Protein AF-A0A4R3MCR6-F1 (afdb_monomer)

Structure (mmCIF, N/CA/C/O backbone):
data_AF-A0A4R3MCR6-F1
#
_entry.id   AF-A0A4R3MCR6-F1
#
loop_
_atom_site.group_PDB
_atom_site.id
_atom_site.type_symbol
_atom_site.label_atom_id
_atom_site.label_alt_id
_atom_site.label_comp_id
_atom_site.label_asym_id
_atom_site.label_entity_id
_atom_site.label_seq_id
_atom_site.pdbx_PDB_ins_code
_atom_site.Cartn_x
_atom_site.Cartn_y
_atom_site.Cartn_z
_atom_site.occupancy
_atom_site.B_iso_or_equiv
_atom_site.auth_seq_id
_atom_site.auth_comp_id
_atom_site.auth_asym_id
_atom_site.auth_atom_id
_atom_site.pdbx_PDB_model_num
ATOM 1 N N . MET A 1 1 ? -8.344 11.449 0.925 1.00 84.00 1 MET A N 1
ATOM 2 C CA . MET A 1 1 ? -8.715 11.100 2.313 1.00 84.00 1 MET A CA 1
ATOM 3 C C . MET A 1 1 ? -7.541 11.397 3.240 1.00 84.00 1 MET A C 1
ATOM 5 O O . MET A 1 1 ? -6.432 11.518 2.722 1.00 84.00 1 MET A O 1
ATOM 9 N N . PRO A 1 2 ? -7.751 11.550 4.557 1.00 93.88 2 PRO A N 1
ATOM 10 C CA . PRO A 1 2 ? -6.648 11.625 5.514 1.00 93.88 2 PRO A CA 1
ATOM 11 C C . PRO A 1 2 ? -5.951 10.265 5.683 1.00 93.88 2 PRO A C 1
ATOM 13 O O . PRO A 1 2 ? -6.540 9.224 5.404 1.00 93.88 2 PRO A O 1
ATOM 16 N N . LEU A 1 3 ? -4.703 10.288 6.154 1.00 94.81 3 LEU A N 1
ATOM 17 C CA . LEU A 1 3 ? -4.005 9.103 6.649 1.00 94.81 3 LEU A CA 1
ATOM 18 C C . LEU A 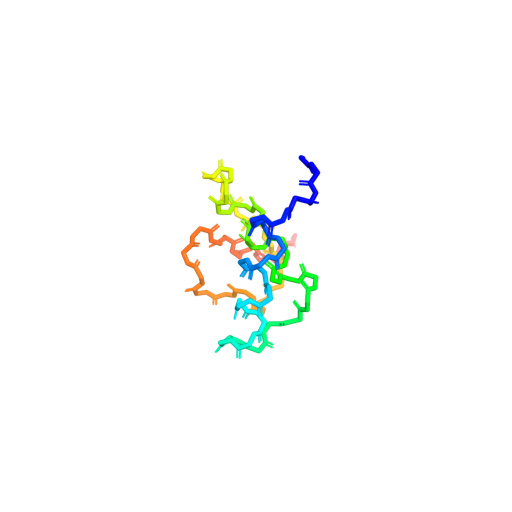1 3 ? -4.484 8.832 8.078 1.00 94.81 3 LEU A C 1
ATOM 20 O O . LEU A 1 3 ? -4.082 9.536 9.004 1.00 94.81 3 LEU A O 1
ATOM 24 N N . ASP A 1 4 ? -5.365 7.853 8.240 1.00 96.88 4 ASP A N 1
ATOM 25 C CA . ASP A 1 4 ? -5.822 7.393 9.550 1.00 96.88 4 ASP A CA 1
ATOM 26 C C . ASP A 1 4 ? -4.975 6.220 10.075 1.00 96.88 4 ASP A C 1
ATOM 28 O O . ASP A 1 4 ? -4.026 5.757 9.434 1.00 96.88 4 ASP A O 1
ATOM 32 N N . THR A 1 5 ? -5.297 5.767 11.287 1.00 97.88 5 THR A N 1
ATOM 33 C CA . THR A 1 5 ? -4.572 4.694 11.974 1.00 97.88 5 THR A CA 1
ATOM 34 C C . THR A 1 5 ? -4.618 3.370 11.211 1.00 97.88 5 THR A C 1
ATOM 36 O O . THR A 1 5 ? -3.598 2.688 11.144 1.00 97.88 5 THR A O 1
ATOM 39 N N . GLU A 1 6 ? -5.752 3.020 10.603 1.00 97.19 6 GLU A N 1
ATOM 40 C CA . GLU A 1 6 ? -5.915 1.763 9.861 1.00 97.19 6 GLU A CA 1
ATOM 41 C C . GLU A 1 6 ? -5.025 1.758 8.613 1.00 97.19 6 GLU A C 1
ATOM 43 O O . GLU A 1 6 ? -4.254 0.821 8.385 1.00 97.19 6 GLU A O 1
ATOM 48 N N . ILE A 1 7 ? -5.047 2.850 7.842 1.00 96.81 7 ILE A N 1
ATOM 49 C CA . ILE A 1 7 ? -4.197 3.006 6.658 1.00 96.81 7 ILE A CA 1
ATOM 50 C C . ILE A 1 7 ? -2.714 3.017 7.059 1.00 96.81 7 ILE A C 1
ATOM 52 O O . ILE A 1 7 ? -1.891 2.407 6.374 1.00 96.81 7 ILE A O 1
ATOM 56 N N . ALA A 1 8 ? -2.354 3.672 8.168 1.00 97.69 8 ALA A N 1
ATOM 57 C CA . ALA A 1 8 ? -0.973 3.733 8.645 1.00 97.69 8 ALA A CA 1
ATOM 58 C C . ALA A 1 8 ? -0.433 2.356 9.069 1.00 97.69 8 ALA A C 1
ATOM 60 O O . ALA A 1 8 ? 0.695 2.007 8.712 1.00 97.69 8 ALA A O 1
ATOM 61 N N . LEU A 1 9 ? -1.231 1.557 9.782 1.00 97.75 9 LEU A N 1
ATOM 62 C CA . LEU A 1 9 ? -0.855 0.198 10.177 1.00 97.75 9 LEU A CA 1
ATOM 63 C C . LEU A 1 9 ? -0.733 -0.725 8.958 1.00 97.75 9 LEU A C 1
ATOM 65 O O . LEU A 1 9 ? 0.269 -1.428 8.822 1.00 97.75 9 LEU A O 1
ATOM 69 N N . ALA A 1 10 ? -1.689 -0.666 8.028 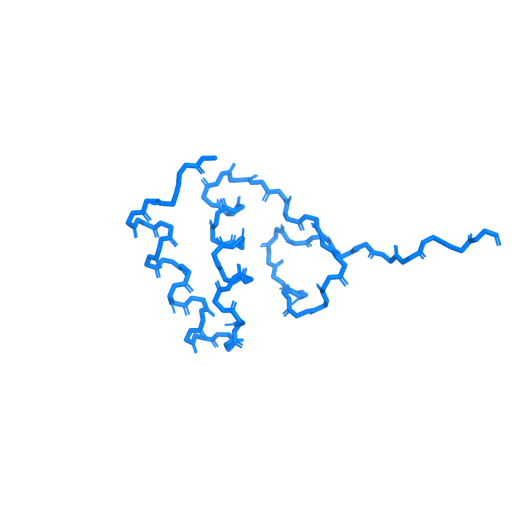1.00 94.88 10 ALA A N 1
ATOM 70 C CA . ALA A 1 10 ? -1.632 -1.434 6.786 1.00 94.88 10 ALA A CA 1
ATOM 71 C C . ALA A 1 10 ? -0.414 -1.057 5.921 1.00 94.88 1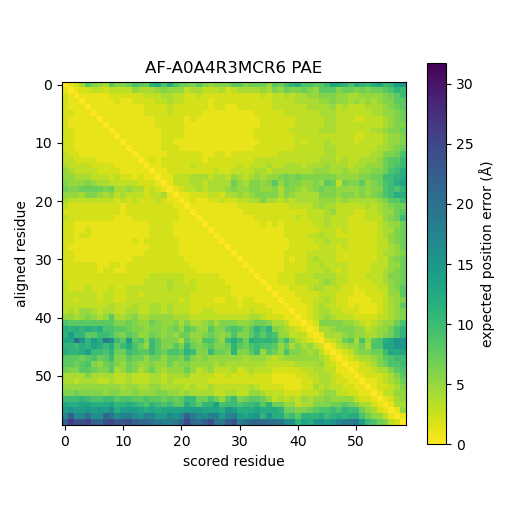0 ALA A C 1
ATOM 73 O O . ALA A 1 10 ? 0.221 -1.923 5.314 1.00 94.88 10 ALA A O 1
ATOM 74 N N . ALA A 1 11 ? -0.051 0.228 5.880 1.00 95.44 11 ALA A N 1
ATOM 75 C CA . ALA A 1 11 ? 1.150 0.693 5.198 1.00 95.44 11 ALA A CA 1
ATOM 76 C C . ALA A 1 11 ? 2.428 0.178 5.875 1.00 95.44 11 ALA A C 1
ATOM 78 O O . ALA A 1 11 ? 3.327 -0.302 5.187 1.00 95.44 11 ALA A O 1
ATOM 79 N N . ALA A 1 12 ? 2.507 0.234 7.207 1.00 96.50 12 ALA A N 1
ATOM 80 C CA . ALA A 1 12 ? 3.650 -0.279 7.960 1.00 96.50 12 ALA A CA 1
ATOM 81 C C . ALA A 1 12 ? 3.863 -1.782 7.722 1.00 96.50 12 ALA A C 1
ATOM 83 O O . ALA A 1 12 ? 4.997 -2.225 7.519 1.00 96.50 12 ALA A O 1
ATOM 84 N N . GLU A 1 13 ? 2.777 -2.551 7.663 1.00 93.62 13 GLU A N 1
ATOM 85 C CA . GLU A 1 13 ? 2.838 -3.971 7.333 1.00 93.62 13 GLU A CA 1
ATOM 86 C C . GLU A 1 13 ? 3.307 -4.195 5.889 1.00 93.62 13 GLU A C 1
ATOM 88 O O . GLU A 1 13 ? 4.240 -4.961 5.646 1.00 93.62 13 GLU A O 1
ATOM 93 N N . GLY A 1 14 ? 2.773 -3.427 4.934 1.00 89.25 14 GLY A N 1
ATOM 94 C CA . GLY A 1 14 ? 3.227 -3.452 3.542 1.00 89.25 14 GLY A CA 1
ATOM 95 C C . GLY A 1 14 ? 4.717 -3.117 3.371 1.00 89.25 14 GLY A C 1
ATOM 96 O O . GLY A 1 14 ? 5.397 -3.742 2.552 1.00 89.25 14 GLY A O 1
ATOM 97 N N . CYS A 1 15 ? 5.254 -2.179 4.160 1.00 90.81 15 CYS A N 1
ATOM 98 C CA . CYS A 1 15 ? 6.691 -1.890 4.205 1.00 90.81 15 CYS A CA 1
ATOM 99 C C . CYS A 1 15 ? 7.495 -3.100 4.680 1.00 90.81 15 CYS A C 1
ATOM 101 O O . CYS A 1 15 ? 8.527 -3.426 4.095 1.00 90.81 15 CYS A O 1
ATOM 103 N N . ARG A 1 16 ? 7.034 -3.760 5.745 1.00 89.94 16 ARG A N 1
ATOM 104 C CA . ARG A 1 16 ? 7.734 -4.880 6.376 1.00 89.94 16 ARG A CA 1
ATOM 105 C C . ARG A 1 16 ? 7.735 -6.120 5.487 1.00 89.94 16 ARG A C 1
ATOM 107 O O . ARG A 1 16 ? 8.793 -6.695 5.245 1.00 89.94 16 ARG A O 1
ATOM 114 N N . GLU A 1 17 ? 6.569 -6.516 4.988 1.00 88.31 17 GLU A N 1
ATOM 115 C CA . GLU A 1 17 ? 6.397 -7.752 4.221 1.00 88.31 17 GLU A CA 1
ATOM 116 C C . GLU A 1 17 ? 6.987 -7.655 2.812 1.00 88.31 17 GLU A C 1
ATOM 118 O O . GLU A 1 17 ? 7.563 -8.618 2.305 1.00 88.31 17 GLU A O 1
ATOM 123 N N . ARG A 1 18 ? 6.861 -6.487 2.168 1.00 80.75 18 ARG A N 1
ATOM 124 C CA . ARG A 1 18 ? 7.188 -6.316 0.742 1.00 80.75 18 ARG A CA 1
ATOM 125 C C . ARG A 1 18 ? 8.391 -5.411 0.486 1.00 80.75 18 ARG A C 1
ATOM 127 O O . ARG A 1 18 ? 8.687 -5.136 -0.672 1.00 80.75 18 ARG A O 1
ATOM 134 N N . ARG A 1 19 ? 9.068 -4.937 1.543 1.00 84.31 19 ARG A N 1
ATOM 135 C CA . ARG A 1 19 ? 10.173 -3.953 1.489 1.00 84.31 19 ARG A CA 1
ATOM 136 C C . ARG A 1 19 ? 9.849 -2.724 0.637 1.00 84.31 19 ARG A C 1
ATOM 138 O O . ARG A 1 19 ? 10.741 -2.126 0.043 1.00 84.31 19 ARG A O 1
ATOM 145 N N . LEU A 1 20 ? 8.572 -2.354 0.569 1.00 84.75 20 LEU A N 1
ATOM 146 C CA . LEU A 1 20 ? 8.156 -1.153 -0.138 1.00 84.75 20 LEU A CA 1
ATOM 147 C C . LEU A 1 20 ? 8.692 0.075 0.594 1.00 84.75 20 LEU A C 1
ATOM 149 O O . LEU A 1 20 ? 8.658 0.139 1.823 1.00 84.75 20 LEU A O 1
ATOM 153 N N . ALA A 1 21 ? 9.118 1.081 -0.167 1.00 91.00 21 ALA A N 1
ATOM 154 C CA . ALA A 1 21 ? 9.346 2.405 0.389 1.00 91.00 21 ALA A CA 1
ATOM 155 C C . ALA A 1 21 ? 8.075 2.896 1.104 1.00 91.00 21 ALA A C 1
ATOM 157 O O . ALA A 1 21 ? 6.966 2.717 0.594 1.00 91.00 21 ALA A O 1
ATOM 158 N N . THR A 1 22 ? 8.234 3.554 2.255 1.00 92.62 22 THR A N 1
ATOM 159 C CA . THR A 1 22 ? 7.110 3.969 3.112 1.00 92.62 22 THR A CA 1
ATOM 160 C C . THR A 1 22 ? 6.042 4.759 2.364 1.00 92.62 22 THR A C 1
ATOM 162 O O . THR A 1 22 ? 4.855 4.493 2.526 1.00 92.62 22 THR A O 1
ATOM 165 N N . ALA A 1 23 ? 6.448 5.672 1.479 1.00 93.12 23 ALA A N 1
ATOM 166 C CA . ALA A 1 23 ? 5.514 6.427 0.649 1.00 93.12 23 ALA A CA 1
ATOM 167 C C . ALA A 1 23 ? 4.679 5.516 -0.275 1.00 93.12 23 ALA A C 1
ATOM 169 O O . ALA A 1 23 ? 3.459 5.654 -0.335 1.00 93.12 23 ALA A O 1
ATOM 170 N N . ASN A 1 24 ? 5.308 4.538 -0.932 1.00 91.12 24 ASN A N 1
ATOM 171 C CA . ASN A 1 24 ? 4.617 3.599 -1.819 1.00 91.12 24 ASN A CA 1
ATOM 172 C C . ASN A 1 24 ? 3.652 2.699 -1.043 1.00 91.12 24 ASN A C 1
ATOM 174 O O . ASN A 1 24 ? 2.541 2.448 -1.506 1.00 91.12 24 ASN A O 1
ATOM 178 N N . ALA A 1 25 ? 4.042 2.250 0.151 1.00 93.62 25 ALA A N 1
ATOM 179 C CA . ALA A 1 25 ? 3.169 1.455 1.005 1.00 93.62 25 ALA A CA 1
ATOM 180 C C . ALA A 1 25 ? 1.943 2.253 1.479 1.00 93.62 25 ALA A C 1
ATOM 182 O O . ALA A 1 25 ? 0.830 1.733 1.417 1.00 93.62 25 ALA A O 1
ATOM 183 N N . ILE A 1 26 ? 2.121 3.525 1.863 1.00 95.50 26 ILE A N 1
ATOM 184 C CA . ILE A 1 26 ? 1.016 4.427 2.234 1.00 95.50 26 ILE A CA 1
ATOM 185 C C . ILE A 1 26 ? 0.038 4.590 1.072 1.00 95.50 26 ILE A C 1
ATOM 187 O O . ILE A 1 26 ? -1.168 4.446 1.268 1.00 95.50 26 ILE A O 1
ATOM 191 N N . VAL A 1 27 ? 0.536 4.854 -0.137 1.00 94.31 27 VAL A N 1
ATOM 192 C CA . VAL A 1 27 ? -0.308 5.042 -1.326 1.00 94.31 27 VAL A CA 1
ATOM 193 C C . VAL A 1 27 ? -1.032 3.744 -1.714 1.00 94.31 27 VAL A C 1
ATOM 195 O O . VAL A 1 27 ? -2.217 3.781 -2.045 1.00 94.31 27 VAL A O 1
ATOM 198 N N . CYS A 1 28 ? -0.377 2.585 -1.603 1.00 92.88 28 CYS A N 1
ATOM 199 C CA . CYS A 1 28 ? -1.016 1.289 -1.851 1.00 92.88 28 CYS A CA 1
ATOM 200 C C . CYS A 1 28 ? -2.114 0.978 -0.822 1.00 92.88 28 CYS A C 1
ATOM 202 O O . CYS A 1 28 ? -3.213 0.577 -1.200 1.00 92.88 28 CYS A O 1
ATOM 204 N N . ALA A 1 29 ? -1.837 1.170 0.472 1.00 94.69 29 ALA A N 1
ATOM 205 C CA . ALA A 1 29 ? -2.807 0.946 1.547 1.00 94.69 29 ALA A CA 1
ATOM 206 C C . ALA A 1 29 ? -4.013 1.887 1.417 1.00 94.69 29 ALA A C 1
ATOM 208 O O . ALA A 1 29 ? -5.158 1.455 1.504 1.00 94.69 29 ALA A O 1
ATOM 209 N N . SER A 1 30 ? -3.740 3.150 1.095 1.00 95.69 30 SER A N 1
ATOM 210 C CA . SER A 1 30 ? -4.727 4.178 0.773 1.00 95.69 30 SER A CA 1
ATOM 211 C C . SER A 1 30 ? -5.661 3.750 -0.364 1.00 95.69 30 SER A C 1
ATOM 213 O O . SER A 1 30 ? -6.881 3.758 -0.204 1.00 95.69 30 SER A O 1
ATOM 215 N N . ALA A 1 31 ? -5.108 3.340 -1.508 1.00 95.06 31 ALA A N 1
ATOM 216 C CA . ALA A 1 31 ? -5.905 2.917 -2.658 1.00 95.06 31 ALA A CA 1
ATOM 217 C C . ALA A 1 31 ? -6.785 1.702 -2.325 1.00 95.06 31 ALA A C 1
ATOM 219 O O . ALA A 1 31 ? -7.972 1.690 -2.646 1.00 95.06 31 ALA A O 1
ATOM 220 N N . ARG A 1 32 ? -6.234 0.723 -1.599 1.00 92.81 32 ARG A N 1
ATOM 221 C CA . ARG A 1 32 ? -6.961 -0.474 -1.155 1.00 92.81 32 ARG A CA 1
ATOM 222 C C . ARG A 1 32 ? -8.108 -0.158 -0.205 1.00 92.81 32 ARG A C 1
ATOM 224 O O . ARG A 1 32 ? -9.198 -0.678 -0.411 1.00 92.81 32 ARG A O 1
ATOM 231 N N . ALA A 1 33 ? -7.884 0.705 0.788 1.00 94.88 33 ALA A N 1
ATOM 232 C CA . ALA A 1 33 ? -8.919 1.119 1.736 1.00 94.88 33 ALA A CA 1
ATOM 233 C C . ALA A 1 33 ? -10.110 1.792 1.033 1.00 94.88 33 ALA A C 1
ATOM 235 O O . ALA A 1 33 ? -11.252 1.649 1.458 1.00 94.88 33 ALA A O 1
ATOM 236 N N . MET A 1 34 ? -9.849 2.475 -0.083 1.00 94.12 34 MET A N 1
ATOM 237 C CA . MET A 1 34 ? -10.873 3.126 -0.901 1.00 94.12 34 MET A CA 1
ATOM 238 C C . MET A 1 34 ? -11.470 2.223 -1.990 1.00 94.12 34 MET A C 1
ATOM 240 O O . MET A 1 34 ? -12.326 2.682 -2.743 1.00 94.12 34 MET A O 1
ATOM 244 N N . GLY A 1 35 ? -11.003 0.977 -2.134 1.00 94.00 35 GLY A N 1
ATOM 245 C CA . GLY A 1 35 ? -11.374 0.112 -3.260 1.00 94.00 35 GLY A CA 1
ATOM 246 C C . GLY A 1 35 ? -10.979 0.686 -4.629 1.00 94.00 35 GLY A C 1
ATOM 247 O O . GLY A 1 35 ? -11.609 0.380 -5.637 1.00 94.00 35 GLY A O 1
ATOM 248 N N . ALA A 1 36 ? -9.965 1.552 -4.668 1.00 94.62 36 ALA A N 1
ATOM 249 C CA . ALA A 1 36 ? -9.507 2.244 -5.864 1.00 94.62 36 ALA A CA 1
ATOM 250 C C . ALA A 1 36 ? -8.340 1.509 -6.540 1.00 94.62 36 ALA A C 1
ATOM 252 O O . ALA A 1 36 ? -7.572 0.790 -5.900 1.00 94.62 36 ALA A O 1
ATOM 253 N N . THR A 1 37 ? -8.170 1.745 -7.844 1.00 94.38 37 THR A N 1
ATOM 254 C CA . THR A 1 37 ? -6.980 1.300 -8.584 1.00 94.38 37 THR A CA 1
ATOM 255 C C . THR A 1 37 ? -5.867 2.338 -8.456 1.00 94.38 37 THR A C 1
ATOM 257 O O . THR A 1 37 ? -6.062 3.505 -8.795 1.00 94.38 37 THR A O 1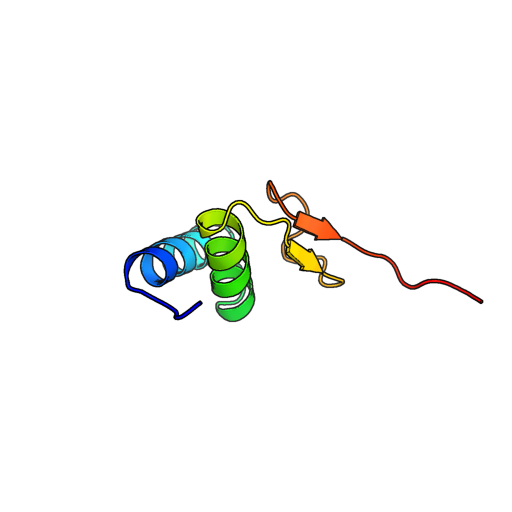
ATOM 260 N N . LEU A 1 38 ? -4.690 1.919 -7.994 1.00 92.69 38 LEU A N 1
ATOM 261 C CA . LEU A 1 38 ? -3.489 2.744 -7.972 1.00 92.69 38 LEU A CA 1
ATOM 262 C C . LEU A 1 38 ? -2.838 2.752 -9.356 1.00 92.69 38 LEU A C 1
ATOM 264 O O . LEU A 1 38 ? -2.226 1.769 -9.766 1.00 92.69 38 LEU A O 1
ATOM 268 N N . VAL A 1 39 ? -2.933 3.880 -10.052 1.00 92.69 39 VAL A N 1
ATOM 269 C CA . VAL A 1 39 ? -2.219 4.108 -11.312 1.00 92.69 39 VAL A CA 1
ATOM 270 C C . VAL A 1 39 ? -0.830 4.661 -11.010 1.00 92.69 39 VAL A C 1
ATOM 272 O O . VAL A 1 39 ? -0.698 5.657 -10.300 1.00 92.69 39 VAL A O 1
ATOM 275 N N . THR A 1 40 ? 0.213 4.030 -11.542 1.00 90.25 40 THR A N 1
ATOM 276 C CA . THR A 1 40 ? 1.600 4.427 -11.272 1.00 90.25 40 THR A CA 1
ATOM 277 C C . THR A 1 40 ? 2.511 4.161 -12.465 1.00 90.25 40 THR A C 1
ATOM 279 O O . THR A 1 40 ? 2.213 3.325 -13.308 1.00 90.25 40 THR A O 1
ATOM 282 N N . ARG A 1 41 ? 3.636 4.880 -12.539 1.00 88.31 41 ARG A N 1
ATOM 283 C CA . ARG A 1 41 ? 4.776 4.541 -13.415 1.00 88.31 41 ARG A CA 1
ATOM 284 C C . ARG A 1 41 ? 5.9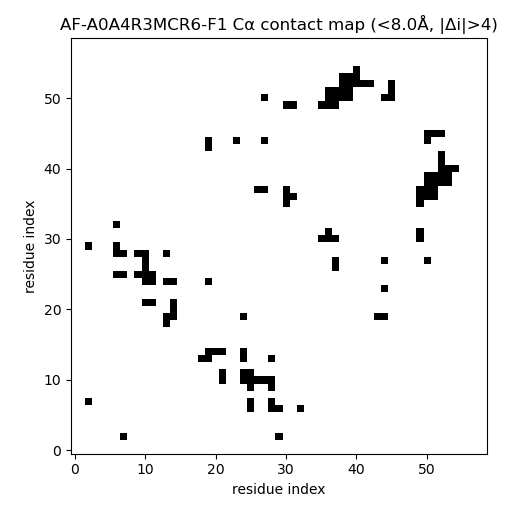15 3.862 -12.667 1.00 88.31 41 ARG A C 1
ATOM 286 O O . ARG A 1 41 ? 6.874 3.412 -13.284 1.00 88.31 41 ARG A O 1
ATOM 293 N N . ASP A 1 42 ? 5.835 3.853 -11.343 1.00 82.44 42 ASP A N 1
ATOM 294 C CA . ASP A 1 42 ? 6.803 3.174 -10.505 1.00 82.44 42 ASP A CA 1
ATOM 295 C C . ASP A 1 42 ? 6.533 1.668 -10.563 1.00 82.44 42 ASP A C 1
ATOM 297 O O . ASP A 1 42 ? 5.439 1.219 -10.221 1.00 82.44 42 ASP A O 1
ATOM 301 N N . GLY A 1 43 ? 7.530 0.900 -11.001 1.00 77.06 43 GLY A N 1
ATOM 302 C CA . GLY A 1 43 ? 7.469 -0.560 -11.044 1.00 77.06 43 GLY A CA 1
ATOM 303 C C . GLY A 1 43 ? 7.653 -1.219 -9.675 1.00 77.06 43 GLY A C 1
ATOM 304 O O . GLY A 1 43 ? 7.472 -2.422 -9.545 1.00 77.06 43 GLY A O 1
ATOM 305 N N . HIS A 1 44 ? 8.004 -0.472 -8.628 1.00 77.31 44 HIS A N 1
ATOM 306 C CA . HIS A 1 44 ? 8.191 -1.027 -7.286 1.00 77.31 44 HIS A CA 1
ATOM 307 C C . HIS A 1 44 ? 6.925 -1.669 -6.676 1.00 77.31 44 HIS A C 1
ATOM 309 O O . HIS A 1 44 ? 7.019 -2.740 -6.073 1.00 77.31 44 HIS A O 1
ATOM 315 N N . PRO A 1 45 ? 5.729 -1.062 -6.800 1.00 69.69 45 PRO A N 1
ATOM 316 C CA . PRO A 1 45 ? 4.468 -1.697 -6.416 1.00 69.69 45 PRO A CA 1
ATOM 317 C C . PRO A 1 45 ? 3.902 -2.680 -7.459 1.00 69.69 45 PRO A C 1
ATOM 319 O O . PRO A 1 45 ? 2.774 -3.137 -7.271 1.00 69.69 45 PRO A O 1
ATOM 322 N N . ASP A 1 46 ? 4.628 -3.015 -8.532 1.00 67.44 46 ASP A N 1
ATOM 323 C CA . ASP A 1 46 ? 4.136 -3.928 -9.571 1.00 67.44 46 ASP A CA 1
ATOM 324 C C . ASP A 1 46 ? 3.766 -5.318 -9.005 1.00 67.44 46 ASP A C 1
ATOM 326 O O . ASP A 1 46 ? 4.305 -5.783 -7.990 1.00 67.44 46 ASP A O 1
ATOM 330 N N . GLY A 1 47 ? 2.759 -5.953 -9.610 1.00 68.88 47 GLY A N 1
ATOM 331 C CA . GLY A 1 47 ? 2.217 -7.243 -9.163 1.00 68.88 47 GLY A CA 1
ATOM 332 C C . GLY A 1 47 ? 1.351 -7.193 -7.895 1.00 68.88 47 GLY A C 1
ATOM 333 O O . GLY A 1 47 ? 0.919 -8.237 -7.401 1.00 68.88 47 GLY A O 1
ATOM 334 N N . LEU A 1 48 ? 1.072 -6.006 -7.345 1.00 78.50 48 LEU A N 1
ATOM 335 C CA . LEU A 1 48 ? 0.089 -5.848 -6.274 1.00 78.50 48 LEU A CA 1
ATOM 336 C C . LEU A 1 48 ? -1.350 -5.852 -6.805 1.00 78.50 48 LEU A C 1
ATOM 338 O O . LEU A 1 48 ? -1.644 -5.147 -7.772 1.00 78.50 48 LEU A O 1
ATOM 342 N N . PRO A 1 49 ? -2.294 -6.536 -6.126 1.00 80.38 49 PRO A N 1
ATOM 343 C CA . PRO A 1 49 ? -3.705 -6.405 -6.459 1.00 80.38 49 PRO A CA 1
ATOM 344 C C . PRO A 1 49 ? -4.143 -4.943 -6.324 1.00 80.38 49 PRO A C 1
ATOM 346 O O . PRO A 1 49 ? -3.879 -4.300 -5.300 1.00 80.38 49 PRO A O 1
ATOM 349 N N . GLY A 1 50 ? -4.803 -4.445 -7.373 1.00 85.62 50 GLY A N 1
ATOM 350 C CA . GLY A 1 50 ? -5.282 -3.068 -7.470 1.00 85.62 50 GLY A CA 1
ATOM 351 C C . GLY A 1 50 ? -4.253 -2.055 -7.982 1.00 85.62 50 GLY A C 1
ATOM 352 O O . GLY A 1 50 ? -4.516 -0.863 -7.871 1.00 85.62 50 GLY A O 1
ATOM 353 N N . VAL A 1 51 ? -3.106 -2.480 -8.528 1.00 90.25 51 VAL A N 1
ATOM 354 C CA . VAL A 1 51 ? -2.107 -1.579 -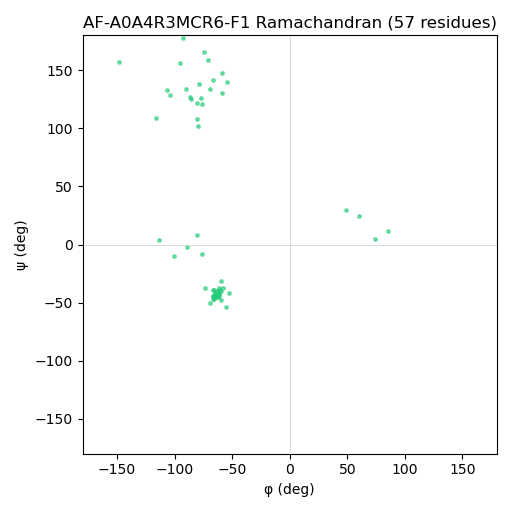9.135 1.00 90.25 51 VAL A CA 1
ATOM 355 C C . VAL A 1 51 ? -2.119 -1.702 -10.659 1.00 90.25 51 VAL A C 1
ATOM 357 O O . VAL A 1 51 ? -2.097 -2.804 -11.198 1.00 90.25 51 VAL A O 1
ATOM 360 N N . ALA A 1 52 ? -2.138 -0.560 -11.346 1.00 91.12 52 ALA A N 1
ATOM 361 C CA . ALA A 1 52 ? -2.021 -0.446 -12.794 1.00 91.12 52 ALA A CA 1
ATOM 362 C C . ALA A 1 52 ? -0.741 0.324 -13.150 1.00 91.12 52 ALA A C 1
ATOM 364 O O . ALA A 1 52 ? -0.651 1.537 -12.932 1.00 91.12 52 ALA A O 1
ATOM 365 N N . LEU A 1 53 ? 0.247 -0.386 -13.698 1.00 89.69 53 LEU A N 1
ATOM 366 C CA . LEU A 1 53 ? 1.484 0.209 -14.194 1.00 89.69 53 LEU A CA 1
ATOM 367 C C . LEU A 1 53 ? 1.250 0.790 -15.594 1.00 89.69 53 LEU A C 1
ATOM 369 O O . LEU A 1 53 ? 0.859 0.067 -16.510 1.00 89.69 53 LEU A O 1
ATOM 373 N N . ILE A 1 54 ? 1.495 2.087 -15.771 1.00 90.50 54 ILE A N 1
ATOM 374 C CA . ILE A 1 54 ? 1.402 2.747 -17.077 1.00 90.50 54 ILE A CA 1
ATOM 375 C C . ILE A 1 54 ? 2.799 3.010 -17.642 1.00 90.50 54 ILE A C 1
ATOM 377 O O . ILE A 1 54 ? 3.672 3.573 -16.981 1.00 90.50 54 ILE A O 1
ATOM 381 N N . GLY A 1 55 ? 3.017 2.580 -18.884 1.00 86.81 55 GLY A N 1
ATOM 382 C CA . GLY A 1 55 ? 4.241 2.860 -19.629 1.00 86.81 55 GLY A CA 1
ATOM 383 C C . GLY A 1 55 ? 4.299 4.309 -20.112 1.00 86.81 55 GLY A C 1
ATOM 384 O O . GLY A 1 55 ? 3.304 5.036 -20.108 1.00 86.81 55 GLY A O 1
ATOM 385 N N . LYS A 1 56 ? 5.483 4.746 -20.546 1.00 81.50 56 LYS A N 1
ATOM 386 C CA . LYS A 1 56 ? 5.606 5.999 -21.295 1.00 81.50 56 LYS A CA 1
ATOM 387 C C . LYS A 1 56 ? 4.955 5.802 -22.672 1.00 81.50 56 LYS A C 1
ATOM 389 O O . LYS A 1 56 ? 5.207 4.790 -23.315 1.00 81.50 56 LYS A O 1
ATOM 394 N N . VAL A 1 57 ? 4.137 6.758 -23.104 1.00 80.25 57 VAL A N 1
ATOM 395 C CA . VAL A 1 57 ? 3.646 6.808 -24.487 1.00 80.25 57 VAL A CA 1
ATOM 396 C C . VAL A 1 57 ? 4.787 7.348 -25.351 1.00 80.25 57 VAL A C 1
ATOM 398 O O . VAL A 1 57 ? 5.371 8.376 -25.001 1.00 80.25 57 VAL A O 1
ATOM 401 N N . GLU A 1 58 ? 5.149 6.629 -26.409 1.00 72.25 58 GLU A N 1
ATOM 402 C CA . GLU A 1 58 ? 6.092 7.117 -27.421 1.00 72.25 58 GLU A CA 1
ATOM 403 C C . GLU A 1 58 ? 5.298 7.832 -28.524 1.00 72.25 58 GLU A C 1
ATOM 405 O O . GLU A 1 58 ? 4.239 7.342 -28.922 1.00 72.25 58 GLU A O 1
ATOM 410 N N . GLU A 1 59 ? 5.769 9.017 -28.927 1.00 60.16 59 GLU A N 1
ATOM 411 C CA . GLU A 1 59 ? 5.187 9.860 -29.988 1.00 60.16 59 GLU A CA 1
ATOM 412 C C . GLU A 1 59 ? 5.734 9.489 -31.369 1.00 60.16 59 GLU A C 1
ATOM 414 O O . GLU A 1 59 ? 6.957 9.228 -31.467 1.00 60.16 59 GLU A O 1
#

Solvent-accessible surface area (backbone atoms only — not comparable to full-atom values): 3607 Å² total; per-residue (Å²): 133,83,90,47,71,68,39,50,52,50,10,53,48,39,22,67,79,66,69,37,57,66,70,59,15,40,54,52,30,47,24,55,78,69,75,40,72,41,76,38,72,62,68,84,62,59,93,40,92,52,53,45,78,52,78,83,86,85,134

Secondary structure (DSSP, 8-state):
----HHHHHHHHHHHHHH---HHHHHHHHHHHHTT--EEES-STTTT-TTEEE-PPPP-

Mean predicted aligned error: 4.13 Å

Radius of gyration: 11.95 Å; Cα contacts (8 Å, |Δi|>4): 65; chains: 1; bounding box: 22×19×42 Å

pLDDT: mean 88.71, std 8.47, range [60.16, 97.88]

Nearest PDB structures (foldseek):
  7by2-assembly1_B-2  TM=9.548E-01  e=5.335E-03  Klebsiella pneumoniae
  8q3v-assembly1_E  TM=8.120E-01  e=7.567E+00  Methanothermobacter marburgensis
  8uec-assembly1_A  TM=6.101E-01  e=9.257E+00  Mus musculus

Foldseek 3Di:
DDCDPQLQVQLVVCCVPLVDDSVVSSQVSVCVVVVAADEDCDCSCPPDPRYDHDDDDDD

Sequence (59 aa):
MPLDTEIALAAAEGCRERRLATANAIVCASARAMGATLVTRDGHPDGLPGVALIGKVEE

Organism: NCBI:txid747076

InterPro domains:
  IPR029060 PIN-like domain superfamily [SSF88723] (2-53)

=== Feature glossary ===
Key to the feature types in this record:

pLDDT. pLDDT is the predicted lDDT-Cα score: AlphaFold's confidence that the local environment of each residue (all inter-atomic distances within 15 Å) is correctly placed. It is a per-residue number between 0 and 100, with higher meaning more reliable.

Radius of gyration, Cα contacts, bounding box. The geometric summary reports three shape descriptors. Rg (radius of gyration) measures how spread out the Cα atoms are about their centre of mass; compact globular proteins have small Rg, elongated or unfolded ones large. Cα contacts (<8 Å, |i−j|>4) count long-range residue pairs in spatial proximity — high for tightly packed folds, near zero for rods or random coil. The bounding-box extents give the protein's footprint along x, y, z in Å.

Backbone torsions (φ/ψ). Backbone dihedral angles. Every residue except chain termini has a φ (preceding-C → N → Cα → C) and a ψ (N → Cα → C → next-N). They are reported in degrees following the IUPAC sign convention. Secondary structure is essentially a statement about which (φ, ψ) basin each residue occupies.

Contact-map, Ramachandran, and PAE plots. Plot images: a contact map (which residues are close in 3D, as an N×N binary image), a Ramachandran scatter (backbone torsion angles, revealing secondary-structure composition at a glance), and — for AlphaFold structures — a PAE heatmap (pairwise prediction confidence).

Predicted aligned error. Predicted Aligned Error (PAE) is an AlphaFold confidence matrix: entry (i, j) is the expected error in the position of residue j, in ångströms, when the prediction is superimposed on the true structure at residue i. Low PAE within a block of residues means that block is internally rigid and well-predicted; high PAE between two blocks means their relative placement is uncertain even if each block individually is confident.

Secondary structure (3-state, P-SEA). Three-state secondary structure (P-SEA) collapses the eight DSSP classes into helix (a), strand (b), and coil (c). P-SEA assigns these from Cα geometry alone — distances and angles — without requiring backbone oxygens, so it works on any Cα trace.

Solvent-accessible surface area. Solvent-accessible surface area (SASA) is the area in Å² traced out by t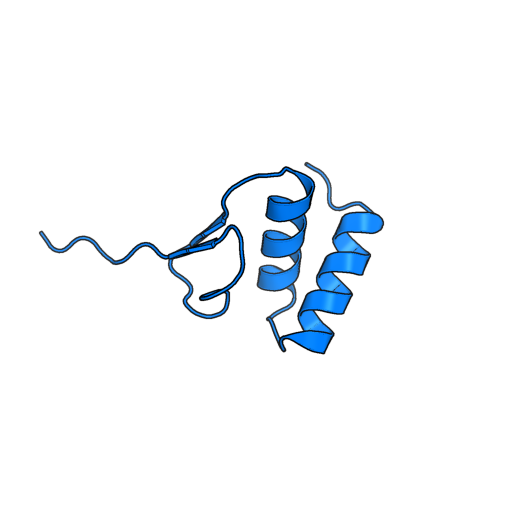he centre of a 1.4 Å probe sphere (a water molecule) rolled over the protein's van der Waals surface (Shrake–Rupley / Lee–Richards construction). Buried residues have near-zero SASA; fully exposed residues can exceed 200 Å². The total SASA scales roughly with the number of surface residues.

Foldseek 3Di. The Foldseek 3Di string encodes local tertiary geometry as a 20-letter alphabet — one character per residue — derived from the relative positions of nearby Cα atoms. Unlike the amino-acid sequence, 3Di is a direct function of the 3D structure, so two proteins with the same fold have similar 3Di strings even at low sequence identity.

B-factor. For experimental (PDB) structures, the B-factor (temperature factor) quantifies the positional spread of each atom in the crystal — a combination of thermal vibration and static disorder — in units of Å². High B-factors mark flexible loops or poorly resolved regions; low B-factors mark the rigid, well-ordered core.

mmCIF coordinates. The mmCIF block holds the 3D Cartesian coordinates of each backbone atom (N, Cα, C, O) in ångströms. mmCIF is the PDB's canonical archive format — a tagged-loop text representation of the atomic model.

InterPro / GO / CATH / organism. Functional annotations link the protein to curated databases. InterPro entries identify conserved domains and families by matching the sequence against member-database signatures (Pfam, PROSITE, CDD, …). Gene Ontology (GO) terms describe molecular function, biological process, and cellular componen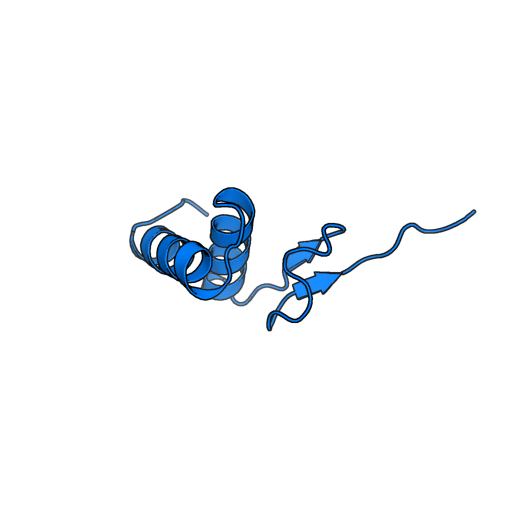t in a controlled vocabulary. CATH places the structure in a hierarchical fold classification (Class/Architecture/Topology/Homologous-superfamily). The organism is the source species.

Rendered structure images. Structure images are PyMOL renders from six orthogonal camera directions. Cartoon representation draws helices as coils and strands as arrows; sticks shows the backbone as bonds; surface shows the solvent-excluded envelope. Rainbow coloring maps sequence position to hue (blue→red, N→C); chain coloring assigns a distinct color per polypeptide.

Sequence. This is the polypeptide sequence — one letter per residue, N-terminus first. Length ranges from a few dozen residues for small domains to over a thousand for large multi-domain proteins.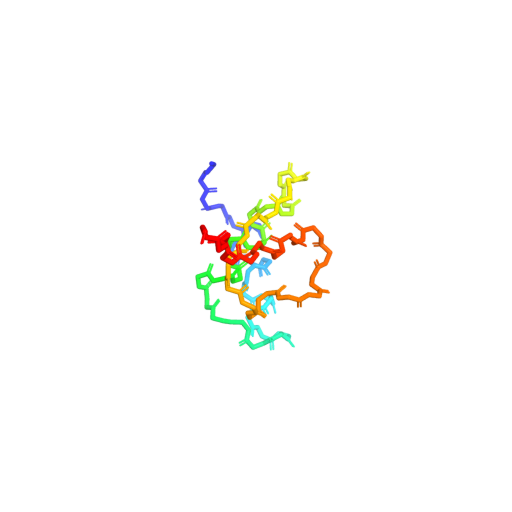

Secondary structure (8-state, DSSP). The SS8 string is DSSP's per-residue secondary-structure call. α-helix (H) means an i→i+4 H-bond ladder; β-strand (E) means the residue participates in a β-sheet; 3₁₀ (G) and π (I) are tighter and wider helices; T/S are turns/bends; '-' is loop.

Nearest PDB structures. Structural nearest neighbors (via Foldseek easy-search vs the PDB). Reported per hit: target PDB id, E-value, and alignment TM-score. A TM-score above ~0.5 is the conventional threshold for 'same fold'.